Protein AF-A0A9E1SJ13-F1 (afdb_monomer_lite)

Structure (mmCIF, N/CA/C/O backbone):
data_AF-A0A9E1SJ13-F1
#
_entry.id   AF-A0A9E1SJ13-F1
#
loop_
_atom_site.group_PDB
_atom_site.id
_atom_site.type_symbol
_atom_site.label_atom_id
_atom_site.label_alt_id
_atom_site.label_comp_id
_atom_site.label_asym_id
_atom_site.label_entity_id
_atom_site.label_seq_id
_atom_site.pdbx_PDB_ins_code
_atom_site.Cartn_x
_atom_site.Cartn_y
_atom_site.Cartn_z
_atom_site.occupancy
_atom_site.B_iso_or_equiv
_atom_site.auth_seq_id
_atom_site.auth_comp_id
_atom_site.auth_asym_id
_atom_site.auth_atom_id
_atom_site.pdbx_PDB_model_num
ATOM 1 N N . MET A 1 1 ? -9.201 3.863 -2.056 1.00 71.69 1 MET A N 1
ATOM 2 C CA . MET A 1 1 ? -8.367 2.925 -2.848 1.00 71.69 1 MET A CA 1
ATOM 3 C C . MET A 1 1 ? -9.191 2.333 -3.997 1.00 71.69 1 MET A C 1
ATOM 5 O O . MET A 1 1 ? -10.412 2.290 -3.873 1.00 71.69 1 MET A O 1
ATOM 9 N N . ARG A 1 2 ? -8.591 1.934 -5.133 1.00 71.19 2 ARG A N 1
ATOM 10 C CA . ARG A 1 2 ? -9.363 1.333 -6.246 1.00 71.19 2 ARG A CA 1
ATOM 11 C C . ARG A 1 2 ? -9.871 -0.059 -5.855 1.00 71.19 2 ARG A C 1
ATOM 13 O O . ARG A 1 2 ? -9.174 -0.810 -5.182 1.00 71.19 2 ARG A O 1
ATOM 20 N N . THR A 1 3 ? -11.086 -0.403 -6.283 1.00 73.38 3 THR A N 1
ATOM 21 C CA . THR A 1 3 ? -11.625 -1.756 -6.094 1.00 73.38 3 THR A CA 1
ATOM 22 C C . THR A 1 3 ? -11.206 -2.620 -7.274 1.00 73.38 3 THR A C 1
ATOM 24 O O . THR A 1 3 ? -11.588 -2.339 -8.408 1.00 73.38 3 THR A O 1
ATOM 27 N N . TYR A 1 4 ? -10.424 -3.661 -7.005 1.00 77.44 4 TYR A N 1
ATOM 28 C CA . TYR A 1 4 ? -10.002 -4.629 -8.012 1.00 77.44 4 TYR A CA 1
ATOM 29 C C . TYR A 1 4 ? -10.995 -5.786 -8.079 1.00 77.44 4 TYR A C 1
ATOM 31 O O . TYR A 1 4 ? -11.473 -6.268 -7.048 1.00 77.44 4 TYR A O 1
ATOM 39 N N . ARG A 1 5 ? -11.299 -6.230 -9.298 1.00 81.06 5 ARG A N 1
ATOM 40 C CA . ARG A 1 5 ? -12.047 -7.459 -9.537 1.00 81.06 5 ARG A CA 1
ATOM 41 C C . ARG A 1 5 ? -11.056 -8.567 -9.871 1.00 81.06 5 ARG A C 1
ATOM 43 O O . ARG A 1 5 ? -10.196 -8.382 -10.726 1.00 81.06 5 ARG A O 1
ATOM 50 N N . LEU A 1 6 ? -11.176 -9.689 -9.171 1.00 79.25 6 LEU A N 1
ATOM 51 C CA . LEU A 1 6 ? -10.425 -10.897 -9.474 1.00 79.25 6 LEU A CA 1
ATOM 52 C C . LEU A 1 6 ? -11.173 -11.678 -10.544 1.00 79.25 6 LEU A C 1
ATOM 54 O O . LEU A 1 6 ? -12.323 -12.060 -10.340 1.00 79.25 6 LEU A O 1
ATOM 58 N N . GLU A 1 7 ? -10.517 -11.889 -11.674 1.00 84.31 7 GLU A N 1
ATOM 59 C CA . GLU A 1 7 ? -11.032 -12.675 -12.787 1.00 84.31 7 GLU A CA 1
ATOM 60 C C . GLU A 1 7 ? -9.921 -13.615 -13.258 1.00 84.31 7 GLU A C 1
ATOM 62 O O . GLU A 1 7 ? -8.737 -13.271 -13.210 1.00 84.31 7 GLU A O 1
ATOM 67 N N . GLN A 1 8 ? -10.299 -14.817 -13.688 1.00 83.81 8 GLN A N 1
ATOM 68 C CA . GLN A 1 8 ? -9.371 -15.735 -14.336 1.00 83.81 8 GLN A CA 1
ATOM 69 C C . GLN A 1 8 ? -9.116 -15.252 -15.768 1.00 83.81 8 GLN A C 1
ATOM 71 O O . GLN A 1 8 ? -10.046 -14.851 -16.466 1.00 83.81 8 GLN A O 1
ATOM 76 N N . SER A 1 9 ? -7.859 -15.273 -16.201 1.00 83.44 9 SER A N 1
ATOM 77 C CA . SER A 1 9 ? -7.452 -14.828 -17.532 1.00 83.44 9 SER A CA 1
ATOM 78 C C . SER A 1 9 ? -6.363 -15.737 -18.083 1.00 83.44 9 SER A C 1
ATOM 80 O O . SER A 1 9 ? -5.549 -16.250 -17.320 1.00 83.44 9 SER A O 1
ATOM 82 N N . ASP A 1 10 ? -6.308 -15.859 -19.408 1.00 89.44 10 ASP A N 1
ATOM 83 C CA . ASP A 1 10 ? -5.234 -16.558 -20.127 1.00 89.44 10 ASP A CA 1
ATOM 84 C C . ASP A 1 10 ? -3.957 -15.703 -20.253 1.00 89.44 10 ASP A C 1
ATOM 86 O O . ASP A 1 10 ? -2.990 -16.093 -20.904 1.00 89.44 10 ASP A O 1
ATOM 90 N N . ARG A 1 11 ? -3.954 -14.495 -19.672 1.00 82.12 11 ARG A N 1
ATOM 91 C CA . ARG A 1 11 ? -2.802 -13.591 -19.663 1.00 82.12 11 ARG A CA 1
ATOM 92 C C . ARG A 1 11 ? -1.877 -13.908 -18.498 1.00 82.12 11 ARG A C 1
ATOM 94 O O . ARG A 1 11 ? -2.326 -14.062 -17.364 1.00 82.12 11 ARG A O 1
ATOM 101 N N . GLU A 1 12 ? -0.576 -13.863 -18.759 1.00 75.38 12 GLU A N 1
ATOM 102 C CA . GLU A 1 12 ? 0.411 -13.840 -17.687 1.00 75.38 12 GLU A CA 1
ATOM 103 C C . GLU A 1 12 ? 0.322 -12.516 -16.926 1.00 75.38 12 GLU A C 1
ATOM 105 O O . GLU A 1 12 ? 0.453 -11.421 -17.482 1.00 75.38 12 GLU A O 1
ATOM 110 N N . ILE A 1 13 ? 0.071 -12.624 -15.626 1.00 73.44 13 ILE A N 1
ATOM 111 C CA . ILE A 1 13 ? 0.076 -11.489 -14.716 1.00 73.44 13 ILE A CA 1
ATOM 112 C C . ILE A 1 13 ? 1.518 -11.274 -14.252 1.00 73.44 13 ILE A C 1
ATOM 114 O O . ILE A 1 13 ? 2.175 -12.204 -13.788 1.00 73.44 13 ILE A O 1
ATOM 118 N N . THR A 1 14 ? 2.023 -10.043 -14.357 1.00 72.75 14 THR A N 1
ATOM 119 C CA . THR A 1 14 ? 3.372 -9.723 -13.875 1.00 72.75 14 THR A CA 1
ATOM 120 C C . THR A 1 14 ? 3.433 -9.792 -12.348 1.00 72.75 14 THR A C 1
ATOM 122 O O . THR A 1 14 ? 2.458 -9.486 -11.657 1.00 72.75 14 THR A O 1
ATOM 125 N N . SER A 1 15 ? 4.609 -10.105 -11.798 1.00 69.12 15 SER A N 1
ATOM 126 C CA . SER A 1 15 ? 4.833 -10.250 -10.349 1.00 69.12 15 SER A CA 1
ATOM 127 C C . SER A 1 15 ? 4.421 -9.027 -9.510 1.00 69.12 15 SER A C 1
ATOM 129 O O . SER A 1 15 ? 4.235 -9.136 -8.304 1.00 69.12 15 SER A O 1
ATOM 131 N N . HIS A 1 16 ? 4.256 -7.858 -10.136 1.00 77.69 16 HIS A N 1
ATOM 132 C CA . HIS A 1 16 ? 3.952 -6.590 -9.472 1.00 77.69 16 HIS A CA 1
ATOM 133 C C . HIS A 1 16 ? 2.445 -6.383 -9.239 1.00 77.69 16 HIS A C 1
ATOM 135 O O . HIS A 1 16 ? 2.061 -5.639 -8.339 1.00 77.69 16 HIS A O 1
ATOM 141 N N . VAL A 1 17 ? 1.570 -7.069 -9.987 1.00 82.00 17 VAL A N 1
ATOM 142 C CA . VAL A 1 17 ? 0.108 -6.888 -9.879 1.00 82.00 17 VAL A CA 1
ATOM 143 C C . VAL A 1 17 ? -0.439 -7.393 -8.541 1.00 82.00 17 VAL A C 1
ATOM 145 O O . VAL A 1 17 ? -1.426 -6.853 -8.042 1.00 82.00 17 VAL A O 1
ATOM 148 N N . GLY A 1 18 ? 0.234 -8.358 -7.903 1.00 86.12 18 GLY A N 1
ATOM 149 C CA . GLY A 1 18 ? -0.131 -8.869 -6.577 1.00 86.12 18 GLY A CA 1
ATOM 150 C C . GLY A 1 18 ? -0.180 -7.790 -5.485 1.00 86.12 18 GLY A C 1
ATOM 151 O O . GLY A 1 18 ? -0.928 -7.927 -4.519 1.00 86.12 18 GLY A O 1
ATOM 152 N N . VAL A 1 19 ? 0.518 -6.662 -5.666 1.00 90.06 19 VAL A N 1
ATOM 153 C CA . VAL A 1 19 ? 0.470 -5.519 -4.737 1.00 90.06 19 VAL A CA 1
ATOM 154 C C . VAL A 1 19 ? -0.946 -4.938 -4.616 1.00 90.06 19 VAL A C 1
ATOM 156 O O . VAL A 1 19 ? -1.348 -4.517 -3.533 1.00 90.06 19 VAL A O 1
ATOM 159 N N . ALA A 1 20 ? -1.750 -4.990 -5.683 1.00 89.88 20 ALA A N 1
ATOM 160 C CA . ALA A 1 20 ? -3.149 -4.561 -5.644 1.00 89.88 20 ALA A CA 1
ATOM 161 C C . ALA A 1 20 ? -4.008 -5.426 -4.708 1.00 89.88 20 ALA A C 1
ATOM 163 O O . ALA A 1 20 ? -4.922 -4.918 -4.056 1.00 89.88 20 ALA A O 1
ATOM 164 N N . LEU A 1 21 ? -3.697 -6.723 -4.603 1.00 89.44 21 LEU A N 1
ATOM 165 C CA . LEU A 1 21 ? -4.372 -7.629 -3.673 1.00 89.44 21 LEU A CA 1
ATOM 166 C C . LEU A 1 21 ? -3.985 -7.346 -2.227 1.00 89.44 21 LEU A C 1
ATOM 168 O O . LEU A 1 21 ? -4.843 -7.393 -1.350 1.00 89.44 21 LEU A O 1
ATOM 172 N N . ILE A 1 22 ? -2.720 -7.005 -1.990 1.00 91.12 22 ILE A N 1
ATOM 173 C CA . ILE A 1 22 ? -2.227 -6.623 -0.664 1.00 91.12 22 ILE A CA 1
ATOM 174 C C . ILE A 1 22 ? -2.944 -5.367 -0.182 1.00 91.12 22 ILE A C 1
ATOM 176 O O . ILE A 1 22 ? -3.517 -5.377 0.904 1.00 91.12 22 ILE A O 1
ATOM 180 N N . GLY A 1 23 ? -2.982 -4.316 -1.007 1.00 91.69 23 GLY A N 1
ATOM 181 C CA . GLY A 1 23 ? -3.732 -3.108 -0.675 1.00 91.69 23 GLY A CA 1
ATOM 182 C C . GLY A 1 23 ? -5.202 -3.417 -0.398 1.00 91.69 23 GLY A C 1
ATOM 183 O O . GLY A 1 23 ? -5.710 -3.057 0.662 1.00 91.69 23 GLY A O 1
ATOM 184 N N . ALA A 1 24 ? -5.862 -4.171 -1.290 1.00 90.75 24 ALA A N 1
ATOM 185 C CA . ALA A 1 24 ? -7.249 -4.618 -1.112 1.00 90.75 24 ALA A CA 1
ATOM 186 C C . ALA A 1 24 ? -7.480 -5.354 0.212 1.00 90.75 24 ALA A C 1
ATOM 188 O O . ALA A 1 24 ? -8.507 -5.130 0.853 1.00 90.75 24 ALA A O 1
ATOM 189 N N . ALA A 1 25 ? -6.543 -6.206 0.627 1.00 90.94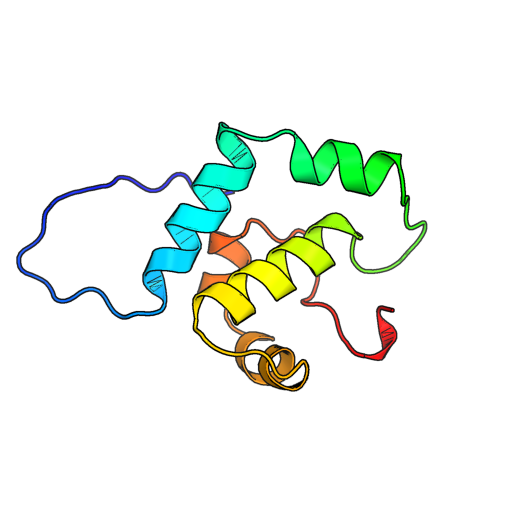 25 ALA A N 1
ATOM 190 C CA . ALA A 1 25 ? -6.650 -6.945 1.873 1.00 90.94 25 ALA A CA 1
ATOM 191 C C . ALA A 1 25 ? -6.497 -6.042 3.104 1.00 90.94 25 ALA A C 1
ATOM 193 O O . ALA A 1 25 ? -7.293 -6.158 4.035 1.00 90.94 25 ALA A O 1
ATOM 194 N N . ILE A 1 26 ? -5.530 -5.118 3.084 1.00 92.31 26 ILE A N 1
ATOM 195 C CA . ILE A 1 26 ? -5.324 -4.137 4.159 1.00 92.31 26 ILE A CA 1
ATOM 196 C C . ILE A 1 26 ? -6.587 -3.302 4.354 1.00 92.31 26 ILE A C 1
ATOM 198 O O . ILE A 1 26 ? -7.063 -3.178 5.477 1.00 92.31 26 ILE A O 1
ATOM 202 N N . GLU A 1 27 ? -7.152 -2.779 3.268 1.00 90.81 27 GLU A N 1
ATOM 203 C CA . GLU A 1 27 ? -8.331 -1.911 3.321 1.00 90.81 27 GLU A CA 1
ATOM 204 C C . GLU A 1 27 ? -9.598 -2.654 3.768 1.00 90.81 27 GLU A C 1
ATOM 206 O O . GLU A 1 27 ? -10.393 -2.116 4.531 1.00 90.81 27 GLU A O 1
ATOM 211 N N . LYS A 1 28 ? -9.826 -3.880 3.273 1.00 90.81 28 LYS A N 1
ATOM 212 C CA . LYS A 1 28 ? -11.101 -4.590 3.489 1.00 90.81 28 LYS A CA 1
ATOM 213 C C . LYS A 1 28 ? -11.142 -5.437 4.752 1.00 90.81 28 LYS A C 1
ATOM 215 O O . LYS A 1 28 ? -12.225 -5.650 5.290 1.00 90.81 28 LYS A O 1
ATOM 220 N N . TYR A 1 29 ? -10.004 -5.977 5.175 1.00 93.06 29 TYR A N 1
ATOM 221 C CA . TYR A 1 29 ? -9.961 -7.011 6.212 1.00 93.06 29 TYR A CA 1
ATOM 222 C C . TYR A 1 29 ? -9.160 -6.600 7.444 1.00 93.06 29 TYR A C 1
ATOM 224 O O . TYR A 1 29 ? -9.030 -7.395 8.373 1.00 93.06 29 TYR A O 1
ATOM 232 N N . THR A 1 30 ? -8.620 -5.380 7.480 1.00 93.81 30 THR A N 1
ATOM 233 C CA . THR A 1 30 ? -7.841 -4.896 8.622 1.00 93.81 30 THR A CA 1
ATOM 234 C C . THR A 1 30 ? -8.222 -3.465 8.983 1.00 93.81 30 THR A C 1
ATOM 236 O O . THR A 1 30 ? -8.692 -2.702 8.149 1.00 93.81 30 THR A O 1
ATOM 239 N N . SER A 1 31 ? -7.955 -3.079 10.227 1.00 94.56 31 SER A N 1
ATOM 240 C CA . SER A 1 31 ? -7.965 -1.683 10.682 1.00 94.56 31 SER A CA 1
ATOM 241 C C . SER A 1 31 ? -6.548 -1.095 10.758 1.00 94.56 31 SER A C 1
ATOM 243 O O . SER A 1 31 ? -6.326 -0.090 11.431 1.00 94.56 31 SER A O 1
ATOM 245 N N . LEU A 1 32 ? -5.577 -1.719 10.074 1.00 92.50 32 LEU A N 1
ATOM 246 C CA . LEU A 1 32 ? -4.142 -1.461 10.217 1.00 92.50 32 LEU A CA 1
ATOM 247 C C . LEU A 1 32 ? -3.796 0.028 10.087 1.00 92.50 32 LEU A C 1
ATOM 249 O O . LEU A 1 32 ? -3.133 0.578 10.962 1.00 92.50 32 LEU A O 1
ATOM 253 N N . ALA A 1 33 ? -4.266 0.683 9.023 1.00 91.56 33 ALA A N 1
ATOM 254 C CA . ALA A 1 33 ? -3.943 2.085 8.764 1.00 91.56 33 ALA A CA 1
ATOM 255 C C . ALA A 1 33 ? -4.488 3.016 9.856 1.00 91.56 33 ALA A C 1
ATOM 257 O O . ALA A 1 33 ? -3.746 3.833 10.395 1.00 91.56 33 ALA A O 1
ATOM 258 N N . GLN A 1 34 ? -5.755 2.827 10.236 1.00 93.12 34 GLN A N 1
ATOM 259 C CA . GLN A 1 34 ? -6.404 3.613 11.282 1.00 93.12 34 GLN A CA 1
ATOM 260 C C . GLN A 1 34 ? -5.697 3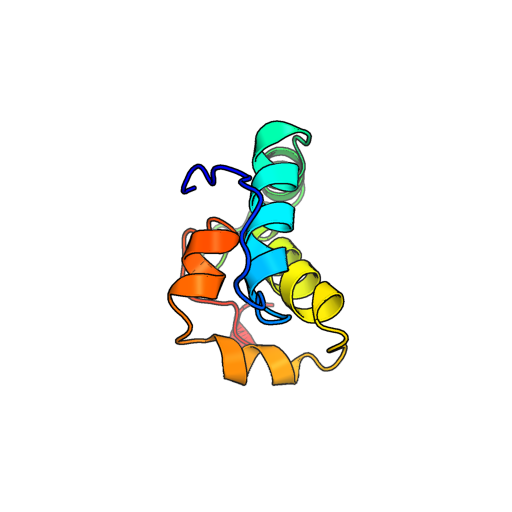.449 12.631 1.00 93.12 34 GLN A C 1
ATOM 262 O O . GLN A 1 34 ? -5.421 4.439 13.304 1.00 93.12 34 GLN A O 1
ATOM 267 N N . VAL A 1 35 ? -5.395 2.207 13.021 1.00 95.88 35 VAL A N 1
ATOM 268 C CA . VAL A 1 35 ? -4.740 1.910 14.302 1.00 95.88 35 VAL A CA 1
ATOM 269 C C . VAL A 1 35 ? -3.335 2.506 14.339 1.00 95.88 35 VAL A C 1
ATOM 271 O O . VAL A 1 35 ? -2.972 3.144 15.324 1.00 95.88 35 VAL A O 1
ATOM 274 N N . ILE A 1 36 ? -2.551 2.347 13.270 1.00 94.25 36 ILE A N 1
ATOM 275 C CA . ILE A 1 36 ? -1.191 2.892 13.207 1.00 94.25 36 ILE A CA 1
ATOM 276 C C . ILE A 1 36 ? -1.207 4.411 13.308 1.00 94.25 36 ILE A C 1
ATOM 278 O O . ILE A 1 36 ? -0.471 4.959 14.122 1.00 94.25 36 ILE A O 1
ATOM 282 N N . ASP A 1 37 ? -2.028 5.095 12.513 1.00 92.75 37 ASP A N 1
ATOM 283 C CA . ASP A 1 37 ? -2.017 6.559 12.495 1.00 92.75 37 ASP A CA 1
ATOM 284 C C . ASP A 1 37 ? -2.596 7.154 13.787 1.00 92.75 37 ASP A C 1
ATOM 286 O O . ASP A 1 37 ? -2.236 8.266 14.168 1.00 92.75 37 ASP A O 1
ATOM 290 N N . GLN A 1 38 ? -3.439 6.405 14.508 1.00 94.50 38 GLN A N 1
ATOM 291 C CA . GLN A 1 38 ? -3.888 6.774 15.850 1.00 94.50 38 GLN A CA 1
ATOM 292 C C . GLN A 1 38 ? -2.776 6.625 16.900 1.00 94.50 38 GLN A C 1
ATOM 294 O O . GLN A 1 38 ? -2.643 7.482 17.772 1.00 94.50 38 GLN A O 1
ATOM 299 N N . VAL A 1 39 ? -2.001 5.535 16.849 1.00 95.69 39 VAL A N 1
ATOM 300 C CA . VAL A 1 39 ? -0.936 5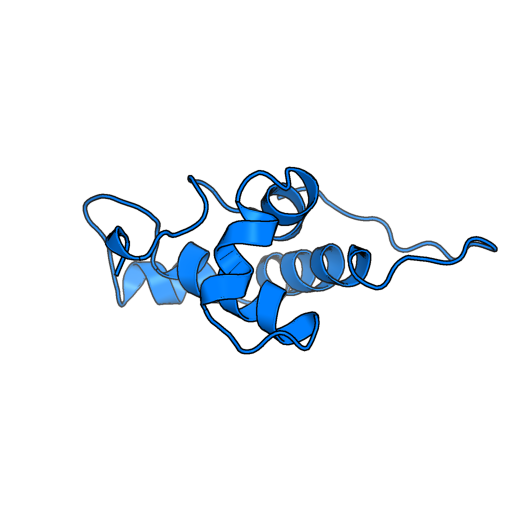.245 17.829 1.00 95.69 39 VAL A CA 1
ATOM 301 C C . VAL A 1 39 ? 0.324 6.071 17.553 1.00 95.69 39 VAL A C 1
ATOM 303 O O . VAL A 1 39 ? 0.997 6.501 18.487 1.00 95.69 39 VAL A O 1
ATOM 306 N N . LEU A 1 40 ? 0.634 6.316 16.280 1.00 92.44 40 LEU A N 1
ATOM 307 C CA . LEU A 1 40 ? 1.810 7.044 15.803 1.00 92.44 40 LEU A CA 1
ATOM 308 C C . LEU A 1 40 ? 1.391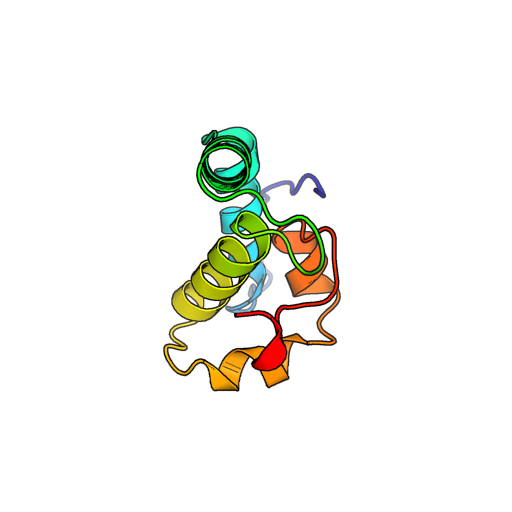 8.208 14.887 1.00 92.44 40 LEU A C 1
ATOM 310 O O . LEU A 1 40 ? 1.693 8.193 13.686 1.00 92.44 40 LEU A O 1
ATOM 314 N N . PRO A 1 41 ? 0.695 9.223 15.432 1.00 90.19 41 PRO A N 1
ATOM 315 C CA . PRO A 1 41 ? 0.215 10.344 14.642 1.00 90.19 41 PRO A CA 1
ATOM 316 C C . PRO A 1 41 ? 1.385 11.204 14.157 1.00 90.19 41 PRO A C 1
ATOM 318 O O . PRO A 1 41 ? 2.214 11.663 14.947 1.00 90.19 41 PRO A O 1
ATOM 321 N N . LYS A 1 42 ? 1.421 11.490 12.852 1.00 85.50 42 LYS A N 1
ATOM 322 C CA . LYS A 1 42 ? 2.333 12.484 12.272 1.00 85.50 42 LYS A CA 1
ATOM 323 C C . LYS A 1 42 ? 1.599 13.800 12.024 1.00 85.50 42 LYS A C 1
ATOM 325 O O . LYS A 1 42 ? 0.535 13.832 11.417 1.00 85.50 42 LYS A O 1
ATOM 330 N N . ARG A 1 43 ? 2.190 14.905 12.498 1.00 79.38 43 ARG A N 1
ATOM 331 C CA . ARG A 1 43 ? 1.652 16.268 12.315 1.00 79.38 43 ARG A CA 1
ATOM 332 C C . ARG A 1 43 ? 1.883 16.797 10.895 1.00 79.38 43 ARG A C 1
ATOM 334 O O . ARG A 1 43 ? 1.078 17.575 10.395 1.00 79.38 43 ARG A O 1
ATOM 341 N N . HIS A 1 44 ? 2.982 16.377 10.270 1.00 80.88 44 HIS A N 1
ATOM 342 C CA . HIS A 1 44 ? 3.392 16.737 8.915 1.00 80.88 44 HIS A CA 1
ATOM 343 C C . HIS A 1 44 ? 4.094 15.544 8.252 1.00 80.88 44 HIS A C 1
ATOM 345 O O . HIS A 1 44 ? 4.665 14.702 8.946 1.00 80.88 44 HIS A O 1
ATOM 351 N N . GLY A 1 45 ? 4.099 15.513 6.918 1.00 82.50 45 GLY A N 1
ATOM 352 C CA . GLY A 1 45 ? 4.774 14.479 6.132 1.00 82.50 45 GLY A CA 1
ATOM 353 C C . GLY A 1 45 ? 3.901 13.258 5.838 1.00 82.50 45 GLY A C 1
ATOM 354 O O . GLY A 1 45 ? 2.678 13.303 5.964 1.00 82.50 45 GLY A O 1
ATOM 355 N N . THR A 1 46 ? 4.542 12.178 5.393 1.00 86.44 46 THR A N 1
ATOM 356 C CA . THR A 1 46 ? 3.864 10.929 5.029 1.00 86.44 46 THR A CA 1
ATOM 357 C C . THR A 1 46 ? 3.301 10.237 6.278 1.00 86.44 46 THR A C 1
ATOM 359 O O . THR A 1 46 ? 4.047 10.072 7.247 1.00 86.44 46 THR A O 1
ATOM 362 N N . PRO A 1 47 ? 2.018 9.820 6.280 1.00 89.38 47 PRO A N 1
ATOM 363 C CA . PRO A 1 47 ? 1.438 9.054 7.380 1.00 89.38 47 PRO A CA 1
ATOM 364 C C . PRO A 1 47 ? 2.250 7.797 7.699 1.00 89.38 47 PRO A C 1
ATOM 366 O O . PRO A 1 47 ? 2.795 7.146 6.802 1.00 89.38 47 PRO A O 1
ATOM 369 N N . THR A 1 48 ? 2.301 7.421 8.976 1.00 91.12 48 THR A N 1
ATOM 370 C CA . THR A 1 48 ? 3.029 6.224 9.418 1.00 91.12 48 THR A CA 1
ATOM 371 C C . THR A 1 48 ? 2.447 4.964 8.766 1.00 91.12 48 THR A C 1
ATOM 373 O O . THR A 1 48 ? 3.188 4.057 8.379 1.00 91.12 48 THR A O 1
ATOM 376 N N . SER A 1 49 ? 1.128 4.925 8.556 1.00 92.62 49 SER A N 1
ATOM 377 C CA . SER A 1 49 ? 0.465 3.846 7.824 1.00 92.62 49 SER A CA 1
ATOM 378 C C . SER A 1 49 ? 0.937 3.730 6.371 1.00 92.62 49 SER A C 1
ATOM 380 O O . SER A 1 49 ? 1.175 2.620 5.894 1.00 92.62 49 SER A O 1
ATOM 382 N N . ASP A 1 50 ? 1.141 4.850 5.677 1.00 91.19 50 ASP A N 1
ATOM 383 C CA . ASP A 1 50 ? 1.622 4.881 4.293 1.00 91.19 50 ASP A CA 1
ATOM 384 C C . ASP A 1 50 ? 3.086 4.418 4.194 1.00 91.19 50 ASP A C 1
ATOM 386 O O . ASP A 1 50 ? 3.444 3.712 3.246 1.00 91.19 50 ASP A O 1
ATOM 390 N N . MET A 1 51 ? 3.920 4.707 5.203 1.00 89.44 51 MET A N 1
ATOM 391 C CA . MET A 1 51 ? 5.274 4.141 5.306 1.00 89.44 51 MET A CA 1
ATOM 392 C C . MET A 1 51 ? 5.242 2.613 5.424 1.00 89.44 51 MET A C 1
ATOM 394 O O . MET A 1 51 ? 5.935 1.915 4.680 1.00 89.44 51 MET A O 1
ATOM 398 N N . ILE A 1 52 ? 4.399 2.083 6.314 1.00 90.88 52 ILE A N 1
ATOM 399 C CA . ILE A 1 52 ? 4.281 0.637 6.545 1.00 90.88 52 ILE A CA 1
ATOM 400 C C . ILE A 1 52 ? 3.713 -0.077 5.316 1.00 90.88 52 ILE A C 1
ATOM 402 O O . ILE A 1 52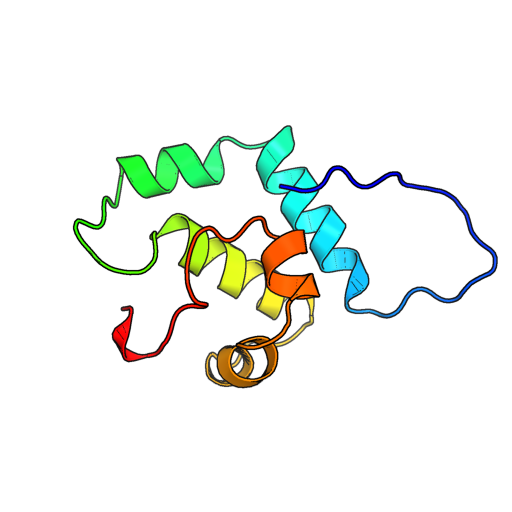 ? 4.259 -1.098 4.898 1.00 90.88 52 ILE A O 1
ATOM 406 N N . LYS A 1 53 ? 2.667 0.473 4.686 1.00 92.00 53 LYS A N 1
ATOM 407 C CA . LYS A 1 53 ? 2.112 -0.062 3.431 1.00 92.00 53 LYS A CA 1
ATOM 408 C C . LYS A 1 53 ? 3.170 -0.107 2.332 1.00 92.00 53 LYS A C 1
ATOM 410 O O . LYS A 1 53 ? 3.297 -1.124 1.653 1.00 92.00 53 LYS A O 1
ATOM 415 N N . THR A 1 54 ? 3.947 0.968 2.181 1.00 91.00 54 THR A N 1
ATOM 416 C CA . THR A 1 54 ? 5.030 1.044 1.191 1.00 91.00 54 THR A CA 1
ATOM 417 C C . THR A 1 54 ? 6.053 -0.062 1.423 1.00 91.00 54 THR A C 1
ATOM 419 O O . THR A 1 54 ? 6.372 -0.811 0.500 1.00 91.00 54 THR A O 1
ATOM 422 N N . TYR A 1 55 ? 6.5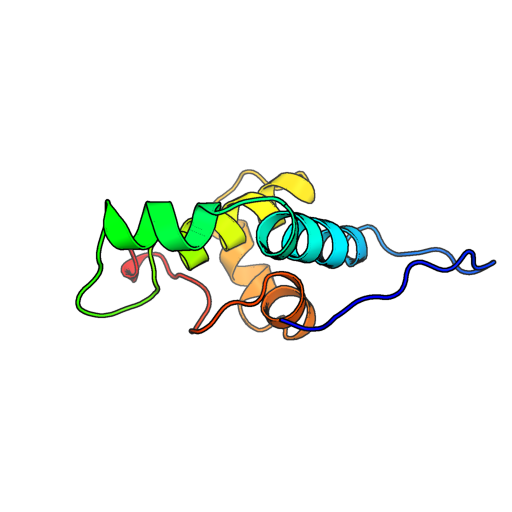20 -0.218 2.662 1.00 90.12 55 TYR A N 1
ATOM 423 C CA . TYR A 1 55 ? 7.494 -1.249 3.002 1.00 90.12 55 TYR A CA 1
ATOM 424 C C . TYR A 1 55 ? 6.936 -2.662 2.777 1.00 90.12 55 TYR A C 1
ATOM 426 O O . TYR A 1 55 ? 7.604 -3.501 2.177 1.00 90.12 55 TYR A O 1
ATOM 434 N N . LEU A 1 56 ? 5.677 -2.911 3.146 1.00 91.06 56 LEU A N 1
ATOM 435 C CA . LEU A 1 56 ? 5.001 -4.184 2.895 1.00 91.06 56 LEU A CA 1
ATOM 436 C C . LEU A 1 56 ? 4.903 -4.510 1.396 1.00 91.06 56 LEU A C 1
ATOM 438 O O . LEU A 1 56 ? 5.170 -5.641 0.995 1.00 91.06 56 LEU A O 1
ATOM 442 N N . GLY A 1 57 ? 4.564 -3.526 0.559 1.00 90.62 57 GLY A N 1
ATOM 443 C CA . GLY A 1 57 ? 4.491 -3.709 -0.891 1.00 90.62 57 GLY A CA 1
ATOM 444 C C . GLY A 1 57 ? 5.849 -3.991 -1.538 1.00 90.62 57 GLY A C 1
ATOM 445 O O . GLY A 1 57 ? 5.914 -4.749 -2.505 1.00 90.62 57 GLY A O 1
ATOM 446 N N . ILE A 1 58 ? 6.932 -3.414 -1.009 1.00 90.00 58 ILE A N 1
ATOM 447 C CA . ILE A 1 58 ? 8.310 -3.690 -1.445 1.00 90.00 58 ILE A CA 1
ATOM 448 C C . ILE A 1 58 ? 8.732 -5.104 -1.002 1.00 90.00 58 ILE A C 1
ATOM 450 O O . ILE A 1 58 ? 9.194 -5.891 -1.832 1.00 90.00 58 ILE A O 1
ATOM 454 N N . MET A 1 59 ? 8.496 -5.463 0.265 1.00 89.06 59 MET A N 1
ATOM 455 C CA . MET A 1 59 ? 8.809 -6.793 0.806 1.00 89.06 59 MET A CA 1
ATOM 456 C C . MET A 1 59 ? 8.071 -7.912 0.073 1.00 89.06 59 MET A C 1
ATOM 458 O O . MET A 1 59 ? 8.662 -8.947 -0.227 1.00 89.06 59 MET A O 1
ATOM 462 N N . ALA A 1 60 ? 6.804 -7.698 -0.284 1.00 88.31 60 ALA A N 1
ATOM 463 C CA . ALA A 1 60 ? 6.024 -8.669 -1.047 1.00 88.31 60 ALA A CA 1
ATOM 464 C C . ALA A 1 60 ? 6.573 -8.933 -2.459 1.00 88.31 60 ALA A C 1
ATOM 466 O O . ALA A 1 60 ? 6.259 -9.956 -3.060 1.00 88.31 60 ALA A O 1
ATOM 467 N N . GLN A 1 61 ? 7.413 -8.036 -2.981 1.00 87.00 61 GLN A N 1
ATOM 468 C CA . GLN A 1 61 ? 8.141 -8.224 -4.237 1.00 87.00 61 GLN A CA 1
ATOM 469 C C . GLN A 1 61 ? 9.527 -8.862 -4.030 1.00 87.00 61 GLN A C 1
ATOM 471 O O . GLN A 1 61 ? 10.326 -8.896 -4.964 1.00 87.00 61 GLN A O 1
ATOM 476 N N . GLY A 1 62 ? 9.851 -9.321 -2.816 1.00 86.38 62 GLY A N 1
ATOM 477 C CA . GLY A 1 62 ? 11.151 -9.904 -2.472 1.00 86.38 62 GLY A CA 1
ATOM 478 C C . GLY A 1 62 ? 12.284 -8.884 -2.323 1.00 86.38 62 GLY A C 1
ATOM 479 O O . GLY A 1 62 ? 13.451 -9.265 -2.269 1.00 86.38 62 GLY A O 1
ATOM 480 N N . LYS A 1 63 ? 11.968 -7.587 -2.259 1.00 85.69 63 LYS A N 1
ATOM 481 C CA . LYS A 1 63 ? 12.946 -6.512 -2.061 1.00 85.69 63 LYS A CA 1
ATOM 482 C C . LYS A 1 63 ? 12.999 -6.188 -0.563 1.00 85.69 63 LYS A C 1
ATOM 484 O O . LYS A 1 63 ? 11.972 -5.880 0.026 1.00 85.69 63 LYS A O 1
ATOM 489 N N . ASN A 1 64 ? 14.172 -6.272 0.061 1.00 77.31 64 ASN A N 1
ATOM 490 C CA . ASN A 1 64 ? 14.351 -5.932 1.486 1.00 77.31 64 ASN A CA 1
ATOM 491 C C . ASN A 1 64 ? 15.221 -4.677 1.698 1.00 77.31 64 ASN A C 1
ATOM 493 O O . ASN A 1 64 ? 15.330 -4.159 2.803 1.00 77.31 64 ASN A O 1
ATOM 497 N N . ASP A 1 65 ? 15.841 -4.166 0.636 1.00 79.88 65 ASP A N 1
ATOM 498 C CA . ASP A 1 65 ? 16.606 -2.925 0.707 1.00 79.88 65 ASP A CA 1
ATOM 499 C C . ASP A 1 65 ? 15.657 -1.721 0.699 1.00 79.88 65 ASP A C 1
ATOM 501 O O . ASP A 1 65 ? 14.809 -1.597 -0.190 1.00 79.88 65 ASP A O 1
ATOM 505 N N . PHE A 1 66 ? 15.825 -0.810 1.660 1.00 70.25 66 PHE A N 1
ATOM 506 C CA . PHE A 1 66 ? 15.092 0.452 1.697 1.00 70.25 66 PHE A CA 1
ATOM 507 C C . PHE A 1 66 ? 15.291 1.264 0.411 1.00 70.25 66 PHE A C 1
ATOM 509 O O . PHE A 1 66 ? 14.345 1.893 -0.058 1.00 70.25 66 PHE A O 1
ATOM 516 N N . GLN A 1 67 ? 16.461 1.178 -0.235 1.00 78.81 67 GLN A N 1
ATOM 517 C CA . GLN A 1 67 ? 16.729 1.863 -1.506 1.00 78.81 67 GLN A CA 1
ATOM 518 C C . GLN A 1 67 ? 15.772 1.447 -2.632 1.00 78.81 67 GLN A C 1
ATOM 520 O O . GLN A 1 67 ? 15.562 2.210 -3.578 1.00 78.81 67 GLN A O 1
ATOM 525 N N . ALA A 1 68 ? 15.110 0.288 -2.521 1.00 83.25 68 ALA A N 1
ATOM 526 C CA . ALA A 1 68 ? 14.076 -0.131 -3.463 1.00 83.25 68 ALA A CA 1
ATOM 527 C C . ALA A 1 68 ? 12.895 0.853 -3.547 1.00 83.25 68 ALA A C 1
ATOM 529 O O . ALA A 1 68 ? 12.206 0.883 -4.570 1.00 83.25 68 ALA A O 1
ATOM 530 N N . ILE A 1 69 ? 12.691 1.688 -2.522 1.00 81.94 69 ILE A N 1
ATOM 531 C CA . ILE A 1 69 ? 11.676 2.745 -2.509 1.00 81.94 69 ILE A CA 1
ATOM 532 C C . ILE A 1 69 ? 11.887 3.769 -3.633 1.00 81.94 69 ILE A C 1
ATOM 534 O O . ILE A 1 69 ? 10.931 4.323 -4.173 1.00 81.94 69 ILE A O 1
ATOM 538 N N . ASN A 1 70 ? 13.135 3.983 -4.057 1.00 81.62 70 ASN A N 1
ATOM 539 C CA . ASN A 1 70 ? 13.448 4.925 -5.128 1.00 81.62 70 ASN A CA 1
ATOM 540 C C . ASN A 1 70 ? 12.927 4.442 -6.487 1.00 81.62 70 ASN A C 1
ATOM 542 O O . ASN A 1 70 ? 12.517 5.261 -7.307 1.00 81.62 70 ASN A O 1
ATOM 546 N N . ASN A 1 71 ? 12.853 3.123 -6.693 1.00 80.25 71 ASN A N 1
ATOM 547 C CA . ASN A 1 71 ? 12.352 2.533 -7.936 1.00 80.25 71 ASN A CA 1
ATOM 548 C C . ASN A 1 71 ? 10.833 2.662 -8.086 1.00 80.25 71 ASN A C 1
ATOM 550 O O . ASN A 1 71 ? 10.328 2.675 -9.203 1.00 80.25 71 ASN A O 1
ATOM 554 N N . ILE A 1 72 ? 10.104 2.761 -6.973 1.00 83.31 72 ILE A N 1
ATOM 555 C CA . ILE A 1 72 ? 8.641 2.879 -6.980 1.00 83.31 72 ILE A CA 1
ATOM 556 C C . ILE A 1 72 ? 8.162 4.325 -6.837 1.00 83.31 72 ILE A C 1
ATOM 558 O O . ILE A 1 72 ? 6.974 4.574 -6.991 1.00 83.31 72 ILE A O 1
ATOM 562 N N . ARG A 1 73 ? 9.056 5.291 -6.574 1.00 76.75 73 ARG A N 1
ATOM 563 C CA . ARG A 1 73 ? 8.708 6.688 -6.248 1.00 76.75 73 ARG A CA 1
ATOM 564 C C . ARG A 1 73 ? 7.702 7.318 -7.219 1.00 76.75 73 ARG A C 1
ATOM 566 O O . ARG A 1 73 ? 6.795 8.023 -6.787 1.00 76.75 73 ARG A O 1
ATOM 573 N N . ASN A 1 74 ? 7.858 7.040 -8.512 1.00 79.00 74 ASN A N 1
ATOM 574 C CA . ASN A 1 74 ? 6.999 7.561 -9.580 1.00 79.00 74 ASN A CA 1
ATOM 575 C C . ASN A 1 74 ? 6.046 6.498 -10.155 1.00 79.00 74 ASN A C 1
ATOM 577 O O . ASN A 1 74 ? 5.424 6.718 -11.193 1.00 79.00 74 ASN A O 1
ATOM 581 N N . ASP A 1 75 ? 5.929 5.342 -9.501 1.00 86.69 75 ASP A N 1
ATOM 582 C CA . ASP A 1 75 ? 5.047 4.263 -9.921 1.00 86.69 75 ASP A CA 1
ATOM 583 C C . ASP A 1 75 ? 3.602 4.578 -9.502 1.00 86.69 75 ASP A C 1
ATOM 585 O O . ASP A 1 75 ? 3.176 4.408 -8.354 1.00 86.69 75 ASP A O 1
ATOM 589 N N . ALA A 1 76 ? 2.825 5.067 -10.468 1.00 86.94 76 ALA A N 1
ATOM 590 C CA . ALA A 1 76 ? 1.418 5.382 -10.270 1.00 86.94 76 ALA A CA 1
ATOM 591 C C . ALA A 1 76 ? 0.580 4.140 -9.924 1.00 86.94 76 ALA A C 1
ATOM 593 O O . ALA A 1 76 ? -0.393 4.260 -9.176 1.00 86.94 76 ALA A O 1
ATOM 594 N N . PHE A 1 77 ? 0.941 2.961 -10.441 1.00 87.62 77 PHE A N 1
ATOM 595 C CA . PHE A 1 77 ? 0.234 1.726 -10.121 1.00 87.62 77 PHE A CA 1
ATOM 596 C C . PHE A 1 77 ? 0.470 1.349 -8.662 1.00 87.62 77 PHE A C 1
ATOM 598 O O . PHE A 1 77 ? -0.499 1.094 -7.953 1.00 87.62 77 PHE A O 1
ATOM 605 N N . PHE A 1 78 ? 1.717 1.385 -8.194 1.00 89.50 78 PHE A N 1
ATOM 606 C CA . PHE A 1 78 ? 2.061 1.053 -6.811 1.00 89.50 78 PHE A CA 1
ATOM 607 C C . PHE A 1 78 ? 1.320 1.946 -5.802 1.00 89.50 78 PHE A C 1
ATOM 609 O O . PHE A 1 78 ? 0.692 1.448 -4.864 1.00 89.50 78 PHE A O 1
ATOM 616 N N . ASN A 1 79 ? 1.300 3.259 -6.053 1.00 89.56 79 ASN A N 1
ATOM 617 C CA . ASN A 1 79 ? 0.567 4.226 -5.230 1.00 89.56 79 ASN A CA 1
ATOM 618 C C . ASN A 1 79 ? -0.936 3.930 -5.174 1.00 89.56 79 ASN A C 1
ATOM 620 O O . ASN A 1 79 ? -1.543 3.914 -4.102 1.00 89.56 79 ASN A O 1
ATOM 624 N N . GLN A 1 80 ? -1.547 3.669 -6.333 1.00 89.25 80 GLN A N 1
ATOM 625 C CA . GLN A 1 80 ? -2.979 3.376 -6.419 1.00 89.25 80 GLN A CA 1
ATOM 626 C C . GLN A 1 80 ? -3.339 2.022 -5.801 1.00 89.25 80 GLN A C 1
ATOM 628 O O . GLN A 1 80 ? -4.394 1.909 -5.171 1.00 89.25 80 GLN A O 1
ATOM 633 N N . ALA A 1 81 ? -2.472 1.024 -5.976 1.00 90.62 81 ALA A N 1
ATOM 634 C CA . ALA A 1 81 ? -2.642 -0.335 -5.484 1.00 90.62 81 ALA A CA 1
ATOM 635 C C . ALA A 1 81 ? -2.682 -0.386 -3.957 1.00 90.62 81 ALA A C 1
ATOM 637 O O . ALA A 1 81 ? -3.532 -1.076 -3.407 1.00 90.62 81 ALA A O 1
ATOM 638 N N . LEU A 1 82 ? -1.818 0.377 -3.282 1.00 91.38 82 LEU A N 1
ATOM 639 C CA . LEU A 1 82 ? -1.758 0.440 -1.818 1.00 91.38 82 LEU A CA 1
ATOM 640 C C . LEU A 1 82 ? -2.614 1.556 -1.205 1.00 91.38 82 LEU A C 1
ATOM 642 O O . LEU A 1 82 ? -2.718 1.647 0.018 1.00 91.38 82 LEU A O 1
ATOM 646 N N . GLY A 1 83 ? -3.219 2.409 -2.035 1.00 89.50 83 GLY A N 1
ATOM 647 C CA . GLY A 1 83 ? -4.028 3.532 -1.568 1.00 89.50 83 GLY A CA 1
ATOM 648 C C . GLY A 1 83 ? -3.216 4.545 -0.764 1.00 89.50 83 GLY A C 1
ATOM 649 O O . GLY A 1 83 ? -3.684 4.989 0.281 1.00 89.50 83 GLY A O 1
ATOM 650 N N . LEU A 1 84 ? -2.006 4.867 -1.229 1.00 89.31 84 LEU A N 1
ATOM 651 C CA . LEU A 1 84 ? -1.141 5.854 -0.586 1.00 89.31 84 LEU A CA 1
ATOM 652 C C . LEU A 1 84 ? -1.702 7.264 -0.821 1.00 89.31 84 LEU A C 1
ATOM 654 O O . LEU A 1 84 ? -2.097 7.613 -1.937 1.00 89.31 84 LEU A O 1
ATOM 658 N N . SER A 1 85 ? -1.768 8.054 0.248 1.00 69.75 85 SER A N 1
ATOM 659 C CA . SER A 1 85 ? -2.437 9.365 0.285 1.00 69.75 85 SER A CA 1
ATOM 660 C C . SER A 1 85 ? -1.496 10.503 -0.120 1.00 69.75 85 SER A C 1
ATOM 662 O O . SER A 1 85 ? -1.925 11.574 -0.557 1.00 69.75 85 SER A O 1
ATOM 664 N N . HIS A 1 86 ? -0.194 10.280 0.058 1.00 64.00 86 HIS A N 1
ATOM 665 C CA . HIS A 1 86 ? 0.872 11.258 -0.117 1.00 64.00 86 HIS A CA 1
ATOM 666 C C . HIS A 1 86 ? 2.040 10.700 -0.931 1.00 64.00 86 HIS A C 1
ATOM 668 O O . HIS A 1 86 ? 2.052 9.532 -1.317 1.00 64.00 86 HIS A O 1
ATOM 674 N N . GLN A 1 87 ? 3.010 11.573 -1.224 1.00 65.75 87 GLN A N 1
ATOM 675 C CA . GLN A 1 87 ? 4.277 11.195 -1.848 1.00 65.75 87 GLN A CA 1
ATOM 676 C C . GLN A 1 87 ? 4.879 9.978 -1.137 1.00 65.75 87 GLN A C 1
ATOM 678 O O . GLN A 1 87 ? 4.863 9.899 0.097 1.00 65.75 87 GLN A O 1
ATOM 683 N N . ILE A 1 88 ? 5.407 9.045 -1.936 1.00 67.88 88 ILE A N 1
ATOM 684 C CA . ILE A 1 88 ? 6.109 7.863 -1.431 1.00 67.88 88 ILE A CA 1
ATOM 685 C C . ILE A 1 88 ? 7.164 8.316 -0.412 1.00 67.88 88 ILE A C 1
ATOM 687 O O . ILE A 1 88 ? 7.888 9.277 -0.704 1.00 67.88 88 ILE A O 1
ATOM 691 N N . PRO A 1 89 ? 7.254 7.655 0.760 1.00 66.81 89 PRO A N 1
ATOM 692 C CA . PRO A 1 89 ? 8.226 8.007 1.779 1.00 66.81 89 PRO A CA 1
ATOM 693 C C . PRO A 1 89 ? 9.638 8.139 1.201 1.00 66.81 89 PRO A C 1
ATOM 695 O O . PRO A 1 89 ? 10.066 7.378 0.332 1.00 66.81 89 PRO A O 1
ATOM 698 N N . THR A 1 90 ? 10.374 9.114 1.707 1.00 69.06 90 THR A N 1
ATOM 699 C CA . THR A 1 90 ? 11.793 9.332 1.415 1.00 69.06 90 THR A CA 1
ATOM 700 C C . THR A 1 90 ? 12.620 9.080 2.672 1.00 69.06 90 THR A C 1
ATOM 702 O O . THR A 1 90 ? 12.069 8.961 3.764 1.00 69.06 90 THR A O 1
ATOM 705 N N . GLU A 1 91 ? 13.947 9.036 2.555 1.00 69.00 91 GLU A N 1
ATOM 706 C CA . GLU A 1 91 ? 14.844 8.964 3.724 1.00 69.00 91 GLU A CA 1
ATOM 707 C C . GLU A 1 91 ? 14.577 10.094 4.733 1.00 69.00 91 GLU A C 1
ATOM 709 O O . GLU A 1 91 ? 14.673 9.887 5.936 1.00 69.00 91 GLU A O 1
ATOM 714 N N . ALA A 1 92 ? 14.144 11.265 4.256 1.00 63.28 92 ALA A N 1
ATOM 715 C CA . ALA A 1 92 ? 13.768 12.403 5.094 1.00 63.28 92 ALA A CA 1
ATOM 716 C C . ALA A 1 92 ? 12.373 12.274 5.743 1.00 63.28 92 ALA A C 1
ATOM 718 O O . ALA A 1 92 ? 11.944 13.174 6.459 1.00 63.28 92 ALA A O 1
ATOM 719 N N . SER A 1 93 ? 11.629 11.200 5.455 1.00 61.66 93 SER A N 1
ATOM 720 C CA . SER A 1 93 ? 10.278 10.969 5.989 1.00 61.66 93 SER A CA 1
ATOM 721 C C . SER A 1 93 ? 10.267 10.193 7.304 1.00 61.66 93 SER A C 1
ATOM 723 O O . SER A 1 93 ? 9.185 10.011 7.865 1.00 61.66 93 SER A O 1
ATOM 725 N N . ILE A 1 94 ? 11.427 9.722 7.774 1.00 52.75 94 ILE A N 1
ATOM 726 C CA . ILE A 1 94 ? 11.587 9.000 9.042 1.00 52.75 94 ILE A CA 1
ATOM 727 C C . ILE A 1 94 ? 11.557 10.012 10.187 1.00 52.75 94 ILE A C 1
ATOM 729 O O . ILE A 1 94 ? 12.441 10.892 10.220 1.00 52.75 94 ILE A O 1
#

pLDDT: mean 83.93, std 9.19, range [52.75, 95.88]

Foldseek 3Di:
DDDDDDDDDPDDDDLLLCLLVVLVCCVPPHCQQVVQCVVVPDPDAFGPSLQVSLCVSCVSSVHNDPCVLVVCQPPPCNCVSNVGPDGRDDPVRD

Radius of gyration: 13.63 Å; chains: 1; bounding box: 29×33×38 Å

Secondary structure (DSSP, 8-state):
-PPPPP---SSPPPTTTHHHHHHHHHHHH--HHHHHHHHS--SSSS-HHHHHHHHHHHHTTT---GGGHHHHTT-HHHHHHHT--SSPP-GGG-

Sequence (94 aa):
MRTYRLEQSDREITSHVGVALIGAAIEKYTSLAQVIDQVLPKRHGTPTSDMIKTYLGIMAQGKNDFQAINNIRNDAFFNQALGLSHQIPTEASI